Protein AF-Q9BKA7-F1 (afdb_monomer_lite)

Structure (mmCIF, N/CA/C/O backbone):
data_AF-Q9BKA7-F1
#
_entry.id   AF-Q9BKA7-F1
#
loop_
_atom_site.group_PDB
_atom_site.id
_atom_site.type_symbol
_atom_site.label_atom_id
_atom_site.label_alt_id
_atom_site.label_comp_id
_atom_site.label_asym_id
_atom_site.label_entity_id
_atom_site.label_seq_id
_atom_site.pdbx_PDB_ins_code
_atom_site.Cartn_x
_atom_site.Cartn_y
_atom_site.Cartn_z
_atom_site.occupancy
_atom_site.B_iso_or_equiv
_atom_site.auth_seq_id
_atom_site.auth_comp_id
_atom_site.auth_asym_id
_atom_site.auth_atom_id
_atom_site.pdbx_PDB_model_num
ATOM 1 N N . GLU A 1 1 ? 16.792 15.352 -14.346 1.00 55.31 1 GLU A N 1
ATOM 2 C CA . GLU A 1 1 ? 17.070 15.002 -15.760 1.00 55.31 1 GLU A CA 1
ATOM 3 C C . GLU A 1 1 ? 17.937 13.758 -15.949 1.00 55.31 1 GLU A C 1
ATOM 5 O O . GLU A 1 1 ? 17.611 12.970 -16.826 1.00 55.31 1 GLU A O 1
ATOM 10 N N . LYS A 1 2 ? 18.947 13.499 -15.100 1.00 74.31 2 LYS A N 1
ATOM 11 C CA . LYS A 1 2 ? 19.818 12.306 -15.207 1.00 74.31 2 LYS A CA 1
ATOM 12 C C . LYS A 1 2 ? 19.091 10.950 -15.267 1.00 74.31 2 LYS A C 1
ATOM 14 O O . LYS A 1 2 ? 19.563 10.051 -15.945 1.00 74.31 2 LYS A O 1
ATOM 19 N N . GLY A 1 3 ? 17.925 10.817 -14.631 1.00 75.06 3 GLY A N 1
ATOM 20 C CA . GLY A 1 3 ? 17.147 9.571 -14.654 1.00 75.06 3 GLY A CA 1
ATOM 21 C C . GLY A 1 3 ? 16.589 9.175 -16.028 1.00 75.06 3 GLY A C 1
ATOM 22 O O . GLY A 1 3 ? 16.321 8.003 -16.239 1.00 75.06 3 GLY A O 1
ATOM 23 N N . LYS A 1 4 ? 16.445 10.112 -16.981 1.00 78.31 4 LYS A N 1
ATOM 24 C CA . LYS A 1 4 ? 15.973 9.800 -18.347 1.00 78.31 4 LYS A CA 1
ATOM 25 C C . LYS A 1 4 ? 17.038 9.120 -19.217 1.00 78.31 4 LYS A C 1
ATOM 27 O O . LYS A 1 4 ? 16.697 8.608 -20.273 1.00 78.31 4 LYS A O 1
ATOM 32 N N . GLY A 1 5 ? 18.305 9.162 -18.798 1.00 86.69 5 GLY A N 1
ATOM 33 C CA . GLY A 1 5 ? 19.407 8.476 -19.477 1.00 86.69 5 GLY A CA 1
ATOM 34 C C . GLY A 1 5 ? 19.621 7.039 -19.002 1.00 86.69 5 GLY A C 1
ATOM 35 O O . GLY A 1 5 ? 20.503 6.367 -19.523 1.00 86.69 5 GLY A O 1
ATOM 36 N N . LEU A 1 6 ? 18.857 6.583 -18.004 1.00 88.75 6 LEU A N 1
ATOM 37 C CA . LEU A 1 6 ? 18.881 5.194 -17.564 1.00 88.75 6 LEU A CA 1
ATOM 38 C C . LEU A 1 6 ? 18.049 4.352 -18.525 1.00 88.75 6 LEU A C 1
ATOM 40 O O . LEU A 1 6 ? 16.919 4.721 -18.858 1.00 88.75 6 LEU A O 1
ATOM 44 N N . ASP A 1 7 ? 18.613 3.227 -18.949 1.00 92.69 7 ASP A N 1
ATOM 45 C CA . ASP A 1 7 ? 17.848 2.234 -19.684 1.00 92.69 7 ASP A CA 1
ATOM 46 C C . ASP A 1 7 ? 16.810 1.596 -18.749 1.00 92.69 7 ASP A C 1
ATOM 48 O O . ASP A 1 7 ? 17.129 1.200 -17.632 1.00 92.69 7 ASP A O 1
ATOM 52 N N . MET A 1 8 ? 15.562 1.553 -19.211 1.00 91.94 8 MET A N 1
ATOM 53 C CA . MET A 1 8 ? 14.409 0.971 -18.510 1.00 91.94 8 MET A CA 1
ATOM 54 C C . MET A 1 8 ? 13.740 -0.104 -19.383 1.00 91.94 8 MET A C 1
ATOM 56 O O . MET A 1 8 ? 12.570 -0.437 -19.178 1.00 91.94 8 MET A O 1
ATOM 60 N N . SER A 1 9 ? 14.431 -0.573 -20.429 1.00 93.25 9 SER A N 1
ATOM 61 C CA . SER A 1 9 ? 13.917 -1.531 -21.409 1.00 93.25 9 SER A CA 1
ATOM 62 C C . SER A 1 9 ? 13.459 -2.840 -20.764 1.00 93.25 9 SER A C 1
ATOM 64 O O . SER A 1 9 ? 12.429 -3.383 -21.162 1.00 93.25 9 SER A O 1
ATOM 66 N N . ASP A 1 10 ? 14.144 -3.288 -19.714 1.00 93.62 10 ASP A N 1
ATOM 67 C CA . ASP A 1 10 ? 13.807 -4.455 -18.900 1.00 93.62 10 ASP A CA 1
ATOM 68 C C . ASP A 1 10 ? 12.461 -4.288 -18.172 1.00 93.62 10 ASP A C 1
ATOM 70 O O . ASP A 1 10 ? 11.551 -5.105 -18.337 1.00 93.62 10 ASP A O 1
ATOM 74 N N . LEU A 1 11 ? 12.280 -3.180 -17.449 1.00 92.81 11 LEU A N 1
ATOM 75 C CA . LEU A 1 11 ? 11.055 -2.882 -16.703 1.00 92.81 11 LEU A CA 1
ATOM 76 C C . LEU A 1 11 ? 9.857 -2.658 -17.633 1.00 92.81 11 LEU A C 1
ATOM 78 O O . LEU A 1 11 ? 8.714 -2.944 -17.273 1.00 92.81 11 LEU A O 1
ATOM 82 N N . LEU A 1 12 ? 10.107 -2.119 -18.830 1.00 91.19 12 LEU A N 1
ATOM 83 C CA . LEU A 1 12 ? 9.085 -1.915 -19.855 1.00 91.19 12 LEU A CA 1
ATOM 84 C C . LEU A 1 12 ? 8.743 -3.206 -20.610 1.00 91.19 12 LEU A C 1
ATOM 86 O O . LEU A 1 12 ? 7.614 -3.338 -21.084 1.00 91.19 12 LEU A O 1
ATOM 90 N N . ALA A 1 13 ? 9.677 -4.149 -20.733 1.00 95.00 13 ALA A N 1
ATOM 91 C CA . ALA A 1 13 ? 9.421 -5.449 -21.343 1.00 95.00 13 ALA A CA 1
ATOM 92 C C . ALA A 1 13 ? 8.585 -6.354 -20.423 1.00 95.00 13 ALA A C 1
ATOM 94 O O . ALA A 1 13 ? 7.743 -7.118 -20.914 1.00 95.00 13 ALA A O 1
ATOM 95 N N . ASP A 1 14 ? 8.745 -6.220 -19.104 1.00 97.19 14 ASP A N 1
ATOM 96 C CA . ASP A 1 14 ? 8.033 -7.034 -18.120 1.00 97.19 14 ASP A CA 1
ATOM 97 C C . ASP A 1 14 ? 6.494 -6.846 -18.224 1.00 97.19 14 ASP A C 1
ATOM 99 O O . ASP A 1 14 ? 5.957 -5.740 -18.056 1.00 97.19 14 ASP A O 1
ATOM 103 N N . PRO A 1 15 ? 5.732 -7.910 -18.545 1.00 95.56 15 PRO A N 1
ATOM 104 C CA . PRO A 1 15 ? 4.278 -7.833 -18.671 1.00 95.56 15 PRO A CA 1
ATOM 105 C C . PRO A 1 15 ? 3.562 -7.585 -17.331 1.00 95.56 15 PRO A C 1
ATOM 107 O O . PRO A 1 15 ? 2.517 -6.930 -17.320 1.00 95.56 15 PRO A O 1
ATOM 110 N N . ILE A 1 16 ? 4.114 -8.057 -16.210 1.00 96.25 16 ILE A N 1
ATOM 111 C CA . ILE A 1 16 ? 3.551 -7.893 -14.865 1.00 96.25 16 ILE A CA 1
ATOM 112 C C . ILE A 1 16 ? 3.682 -6.435 -14.430 1.00 96.25 16 ILE A C 1
ATOM 114 O O . ILE A 1 16 ? 2.703 -5.839 -13.976 1.00 96.25 16 ILE A O 1
ATOM 118 N N . LEU A 1 17 ? 4.851 -5.821 -14.629 1.00 95.88 17 LEU A N 1
ATOM 119 C CA . LEU A 1 17 ? 5.058 -4.407 -14.296 1.00 95.88 17 LEU A CA 1
ATOM 120 C C . LEU A 1 17 ? 4.206 -3.487 -15.168 1.00 95.88 17 LEU A C 1
ATOM 122 O O . LEU A 1 17 ? 3.616 -2.528 -14.669 1.00 95.88 17 LEU A O 1
ATOM 126 N N . ARG A 1 18 ? 4.059 -3.798 -16.460 1.00 94.88 18 ARG A N 1
ATOM 127 C CA . ARG A 1 18 ? 3.145 -3.056 -17.339 1.00 94.88 18 ARG A CA 1
ATOM 128 C C . ARG A 1 18 ? 1.693 -3.149 -16.879 1.00 94.88 18 ARG A C 1
ATOM 130 O O . ARG A 1 18 ? 0.995 -2.134 -16.884 1.00 94.88 18 ARG A O 1
ATOM 137 N N . PHE A 1 19 ? 1.243 -4.333 -16.462 1.00 96.75 19 PHE A N 1
ATOM 138 C CA . PHE A 1 19 ? -0.091 -4.522 -15.892 1.00 96.75 19 PHE A CA 1
ATOM 139 C C . PHE A 1 19 ? -0.265 -3.712 -14.602 1.00 96.75 19 PHE A C 1
ATOM 141 O O . PHE A 1 19 ? -1.206 -2.922 -14.489 1.00 96.75 19 PHE A O 1
ATOM 148 N N . GLN A 1 20 ? 0.671 -3.853 -13.663 1.00 96.88 20 GLN A N 1
ATOM 149 C CA . GLN A 1 20 ? 0.654 -3.145 -12.387 1.00 96.88 20 GLN A CA 1
ATOM 150 C C . GLN A 1 20 ? 0.638 -1.628 -12.598 1.00 96.88 20 GLN A C 1
ATOM 152 O O . GLN A 1 20 ? -0.198 -0.951 -12.007 1.00 96.88 20 GLN A O 1
ATOM 157 N N . LYS A 1 21 ? 1.474 -1.098 -13.498 1.00 95.50 21 LYS A N 1
ATOM 158 C CA . LYS A 1 21 ? 1.521 0.329 -13.838 1.00 95.50 21 LYS A CA 1
ATOM 159 C C . LYS A 1 21 ? 0.219 0.821 -14.471 1.00 95.50 21 LYS A C 1
ATOM 161 O O . LYS A 1 21 ? -0.235 1.913 -14.140 1.00 95.50 21 LYS A O 1
ATOM 166 N N . LYS A 1 22 ? -0.401 0.026 -15.352 1.00 96.25 22 LYS A N 1
ATOM 167 C CA . LYS A 1 22 ? -1.667 0.375 -16.019 1.00 96.25 22 LYS A CA 1
ATOM 168 C C . LYS A 1 22 ? -2.840 0.471 -15.040 1.00 96.25 22 LYS A C 1
ATOM 170 O O . LYS A 1 22 ? -3.659 1.374 -15.170 1.00 96.25 22 LYS A O 1
ATOM 175 N N . TYR A 1 23 ? -2.919 -0.439 -14.069 1.00 97.50 23 TYR A N 1
ATOM 176 C CA . TYR A 1 23 ? -4.044 -0.526 -13.128 1.00 97.50 23 TYR A CA 1
ATOM 177 C C . TYR A 1 23 ? -3.712 -0.035 -11.716 1.00 97.50 23 TYR A C 1
ATOM 179 O O . TYR A 1 23 ? -4.510 -0.223 -10.799 1.00 97.50 23 TYR A O 1
ATOM 187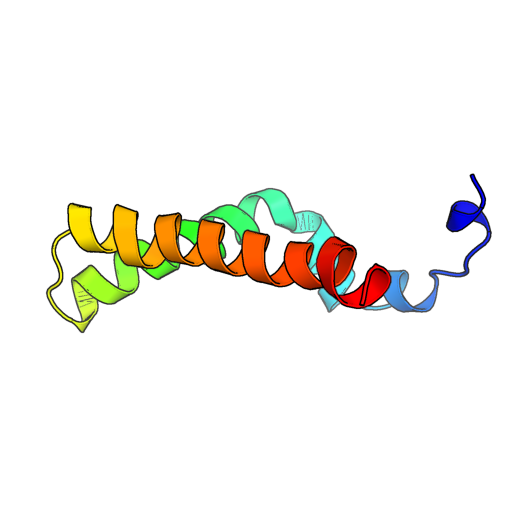 N N . TYR A 1 24 ? -2.562 0.615 -11.528 1.00 96.44 24 TYR A N 1
ATOM 188 C CA . TYR A 1 24 ? -2.047 1.007 -10.216 1.00 96.44 24 TYR A CA 1
ATOM 189 C C . TYR A 1 24 ? -3.067 1.778 -9.374 1.00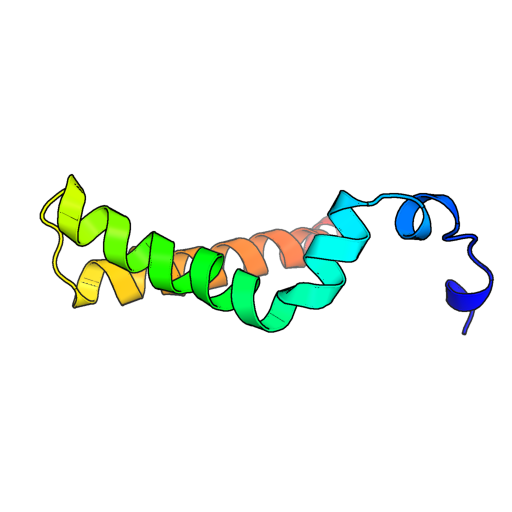 96.44 24 TYR A C 1
ATOM 191 O O . TYR A 1 24 ? -3.268 1.458 -8.207 1.00 96.44 24 TYR A O 1
ATOM 199 N N . LEU A 1 25 ? -3.756 2.749 -9.980 1.00 96.12 25 LEU A N 1
ATOM 200 C CA . LEU A 1 25 ? -4.732 3.591 -9.281 1.00 96.12 25 LEU A CA 1
ATOM 201 C C . LEU A 1 25 ? -5.934 2.809 -8.733 1.00 96.12 25 LEU A C 1
ATOM 203 O O . LEU A 1 25 ? -6.576 3.271 -7.798 1.00 96.12 25 LEU A O 1
ATOM 207 N N . ILE A 1 26 ? -6.222 1.632 -9.289 1.00 96.75 26 ILE A N 1
ATOM 208 C CA . ILE A 1 26 ? -7.295 0.744 -8.830 1.00 96.75 26 ILE A CA 1
ATOM 209 C C . ILE A 1 26 ? -6.731 -0.292 -7.853 1.00 96.75 26 ILE A C 1
ATOM 211 O O . ILE A 1 26 ? -7.269 -0.486 -6.765 1.00 96.75 26 ILE A O 1
ATOM 215 N N . LEU A 1 27 ? -5.619 -0.938 -8.215 1.00 96.56 27 LEU A N 1
ATOM 216 C CA . LEU A 1 27 ? -5.003 -1.995 -7.411 1.00 96.56 27 LEU A CA 1
ATOM 217 C C . LEU A 1 27 ? -4.491 -1.477 -6.065 1.00 96.56 27 LEU A C 1
ATOM 219 O O . LEU A 1 27 ? -4.626 -2.173 -5.062 1.00 96.56 27 LEU A O 1
ATOM 223 N N . MET A 1 28 ? -3.932 -0.265 -6.024 1.00 96.31 28 MET A N 1
ATOM 224 C CA . MET A 1 28 ? -3.366 0.313 -4.807 1.00 96.31 28 MET A CA 1
ATOM 225 C C . MET A 1 28 ? -4.410 0.463 -3.693 1.00 96.31 28 MET A C 1
ATOM 227 O O . MET A 1 28 ? -4.205 -0.140 -2.640 1.00 96.31 28 MET A O 1
ATOM 231 N N . PRO A 1 29 ? -5.534 1.186 -3.864 1.00 96.31 29 PRO A N 1
ATOM 232 C CA . PRO A 1 29 ? -6.496 1.338 -2.778 1.00 96.31 29 PRO A CA 1
ATOM 233 C C . PRO A 1 29 ? -7.161 0.013 -2.388 1.00 96.31 29 PRO A C 1
ATOM 235 O O . PRO A 1 29 ? -7.404 -0.223 -1.201 1.00 96.31 29 PRO A O 1
ATOM 238 N N . LEU A 1 30 ? -7.387 -0.882 -3.357 1.00 97.31 30 LEU A N 1
ATOM 239 C CA . LEU A 1 30 ? -7.932 -2.213 -3.095 1.00 97.31 30 LEU A CA 1
ATOM 240 C C . LEU A 1 30 ? -6.997 -3.051 -2.218 1.00 97.31 30 LEU A C 1
ATOM 242 O O . LEU A 1 30 ? -7.428 -3.590 -1.203 1.00 97.31 30 LEU A O 1
ATOM 246 N N . ALA A 1 31 ? -5.717 -3.139 -2.572 1.00 96.00 31 ALA A N 1
ATOM 247 C CA . ALA A 1 31 ? -4.752 -3.955 -1.842 1.00 96.00 31 ALA A CA 1
ATOM 248 C C . ALA A 1 31 ? -4.255 -3.287 -0.549 1.00 96.00 31 ALA A C 1
ATOM 250 O O . ALA A 1 31 ? -3.935 -3.977 0.413 1.00 96.00 31 ALA A O 1
ATOM 251 N N . CYS A 1 32 ? -4.168 -1.954 -0.509 1.00 96.12 32 CYS A N 1
ATOM 252 C CA . CYS A 1 32 ? -3.564 -1.229 0.609 1.00 96.12 32 CYS A CA 1
ATOM 253 C C . CYS A 1 32 ? -4.564 -0.864 1.715 1.00 96.12 32 CYS A C 1
ATOM 255 O O . CYS A 1 32 ? -4.180 -0.860 2.887 1.00 96.12 32 CYS A O 1
ATOM 257 N N . PHE A 1 33 ? -5.829 -0.591 1.365 1.00 94.75 33 PHE A N 1
ATOM 258 C CA . PHE A 1 33 ? -6.846 -0.140 2.322 1.00 94.75 33 PHE A CA 1
ATOM 259 C C . PHE A 1 33 ? -8.037 -1.090 2.423 1.00 94.75 33 PHE A C 1
ATOM 261 O O . PHE A 1 33 ? -8.396 -1.485 3.530 1.00 94.75 33 PHE A O 1
ATOM 268 N N . VAL A 1 34 ? -8.628 -1.505 1.298 1.00 96.50 34 VAL A N 1
ATOM 269 C CA . VAL A 1 34 ? -9.844 -2.339 1.322 1.00 96.50 34 VAL A CA 1
ATOM 270 C C . VAL A 1 34 ? -9.534 -3.734 1.852 1.00 96.50 34 VAL A C 1
ATOM 272 O O . VAL A 1 34 ? -10.126 -4.166 2.836 1.00 96.50 34 VAL A O 1
ATOM 275 N N . MET A 1 35 ? -8.569 -4.422 1.246 1.00 96.50 35 MET A N 1
ATOM 276 C CA . MET A 1 35 ? -8.201 -5.782 1.623 1.00 96.50 35 MET A CA 1
ATOM 277 C C . MET A 1 35 ? -7.734 -5.870 3.090 1.00 96.50 35 MET A C 1
ATOM 279 O O . MET A 1 35 ? -8.278 -6.706 3.811 1.00 96.50 35 MET A O 1
ATOM 283 N N . PRO A 1 36 ? -6.851 -4.985 3.602 1.00 95.56 36 PRO A N 1
ATOM 284 C CA . PRO A 1 36 ? -6.433 -5.026 5.004 1.00 95.56 36 PRO A CA 1
ATOM 285 C C . PRO A 1 36 ? -7.526 -4.627 5.999 1.00 95.56 36 PRO A C 1
ATOM 287 O O . PRO A 1 36 ? -7.395 -4.947 7.172 1.00 95.56 36 PRO A O 1
ATOM 290 N N . THR A 1 37 ? -8.597 -3.959 5.557 1.00 96.44 37 THR A N 1
ATOM 291 C CA . THR A 1 37 ? -9.759 -3.654 6.410 1.00 96.44 3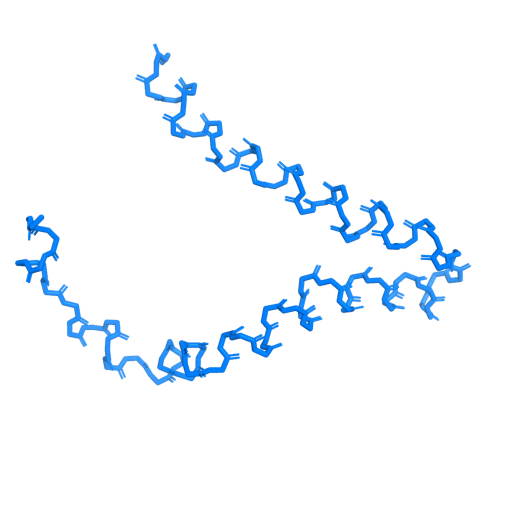7 THR A CA 1
ATOM 292 C C . THR A 1 37 ? -10.752 -4.816 6.431 1.00 96.44 37 THR A C 1
ATOM 294 O O . THR A 1 37 ? -11.235 -5.205 7.486 1.00 96.44 37 THR A O 1
ATOM 297 N N . VAL A 1 38 ? -11.054 -5.400 5.269 1.00 97.25 38 VAL A N 1
ATOM 298 C CA . VAL A 1 38 ? -12.061 -6.463 5.117 1.00 97.25 38 VAL A CA 1
ATOM 299 C C . VAL A 1 38 ? -11.575 -7.775 5.734 1.00 97.25 38 VAL A C 1
ATOM 301 O O . VAL A 1 38 ? -12.322 -8.437 6.447 1.00 97.25 38 VAL A O 1
ATOM 304 N N . ILE A 1 39 ? -10.317 -8.150 5.500 1.00 96.62 39 ILE A N 1
ATOM 305 C CA . ILE A 1 39 ? -9.764 -9.435 5.945 1.00 96.62 39 ILE A CA 1
ATOM 306 C C . ILE A 1 39 ? -9.913 -9.635 7.475 1.00 96.62 39 ILE A C 1
ATOM 308 O O . ILE A 1 39 ? -10.542 -10.619 7.867 1.00 96.62 39 ILE A O 1
ATOM 312 N N . PRO A 1 40 ? -9.461 -8.712 8.350 1.00 95.31 40 PRO A N 1
ATOM 313 C CA . PRO A 1 40 ? -9.645 -8.830 9.802 1.00 95.31 40 PRO A CA 1
ATOM 314 C C . PRO A 1 40 ? -11.109 -8.952 10.238 1.00 95.31 40 PRO A C 1
ATOM 316 O O . PRO A 1 40 ? -11.427 -9.737 11.129 1.00 95.31 40 PRO A O 1
ATOM 319 N N . VAL A 1 41 ? -12.012 -8.216 9.587 1.00 97.06 41 VAL A N 1
ATOM 320 C CA . VAL A 1 41 ? -13.437 -8.222 9.942 1.00 97.06 41 VAL A CA 1
ATOM 321 C C . VAL A 1 41 ? -14.065 -9.590 9.674 1.00 97.06 41 VAL A C 1
ATOM 323 O O . VAL A 1 41 ? -14.722 -10.147 10.548 1.00 97.06 41 VAL A O 1
ATOM 326 N N . TYR A 1 42 ? -13.847 -10.162 8.486 1.00 96.00 42 TYR A N 1
ATOM 327 C CA . TYR A 1 42 ? -14.532 -11.398 8.086 1.00 96.00 42 TYR A CA 1
ATOM 328 C C . TYR A 1 42 ? -13.880 -12.673 8.620 1.00 96.00 42 TYR A C 1
ATOM 330 O O . TYR A 1 42 ? -14.580 -13.649 8.873 1.00 96.00 42 TYR A O 1
ATOM 338 N N . PHE A 1 43 ? -12.557 -12.687 8.783 1.00 96.44 43 PHE A N 1
ATOM 339 C CA . PHE A 1 43 ? -11.831 -13.904 9.159 1.00 96.44 43 PHE A CA 1
ATOM 340 C C . PHE A 1 43 ? -11.419 -13.939 10.642 1.00 96.44 43 PHE A C 1
ATOM 342 O O . PHE A 1 43 ? -11.204 -15.028 11.165 1.00 96.44 43 PHE A O 1
ATOM 349 N N . TRP A 1 44 ? -11.339 -12.789 11.331 1.00 92.25 44 TRP A N 1
ATOM 350 C CA . TRP A 1 44 ? -10.994 -12.705 12.763 1.00 92.25 44 TRP A CA 1
ATOM 351 C C . TRP A 1 44 ? -12.115 -12.112 13.630 1.00 92.25 44 TRP A C 1
ATOM 353 O O . TRP A 1 44 ? -11.965 -12.051 14.847 1.00 92.25 44 TRP A O 1
ATOM 363 N N . GLY A 1 45 ? -13.240 -11.693 13.038 1.00 94.00 45 GLY A N 1
ATOM 364 C CA . GLY A 1 45 ? -14.351 -11.085 13.779 1.00 94.00 45 GLY A CA 1
ATOM 365 C C . GLY A 1 45 ? -14.017 -9.711 14.370 1.00 94.00 45 GLY A C 1
ATOM 366 O O . GLY A 1 45 ? -14.629 -9.305 15.356 1.00 94.00 45 GLY A O 1
ATOM 367 N N . GLU A 1 46 ? -13.035 -9.008 13.800 1.00 95.50 46 GLU A N 1
ATOM 368 C CA . GLU A 1 46 ? -12.602 -7.691 14.273 1.00 95.50 46 GLU A CA 1
ATOM 369 C C . GLU A 1 46 ? -13.646 -6.602 13.965 1.00 95.50 46 GLU A C 1
ATOM 371 O O . GLU A 1 46 ? -14.427 -6.698 13.015 1.00 95.50 46 GLU A O 1
ATOM 376 N N . THR A 1 47 ? -13.642 -5.517 14.743 1.00 96.50 47 THR A N 1
ATOM 377 C CA . THR A 1 47 ? -14.516 -4.369 14.463 1.00 96.50 47 THR A CA 1
ATOM 378 C C . THR A 1 47 ? -14.041 -3.585 13.235 1.00 96.50 47 THR A C 1
ATOM 380 O O . THR A 1 47 ? -12.843 -3.402 13.012 1.00 96.50 47 THR A O 1
ATOM 383 N N . TRP A 1 48 ? -14.983 -3.044 12.454 1.00 95.69 48 TRP A N 1
ATOM 384 C CA . TRP A 1 48 ? -14.677 -2.238 11.262 1.00 95.69 48 TRP A CA 1
ATOM 385 C C . TRP A 1 48 ? -13.760 -1.045 11.557 1.00 95.69 48 TRP A C 1
ATOM 387 O O . TRP A 1 48 ? -12.859 -0.741 10.777 1.00 95.69 48 TRP A O 1
ATOM 397 N N . THR A 1 49 ? -13.967 -0.382 12.696 1.00 96.38 49 THR A N 1
ATOM 398 C CA . THR A 1 49 ? -13.163 0.765 13.130 1.00 96.38 49 THR A CA 1
ATOM 399 C C . THR A 1 49 ? -11.727 0.361 13.439 1.00 96.38 49 THR A C 1
ATOM 401 O O . THR A 1 49 ? -10.802 0.997 12.935 1.00 96.38 49 THR A O 1
ATOM 404 N N . ASN A 1 50 ? -11.519 -0.714 14.206 1.00 95.88 50 ASN A N 1
ATOM 405 C CA . ASN A 1 50 ? -10.170 -1.182 14.523 1.00 95.88 50 ASN A CA 1
ATOM 406 C C . ASN A 1 50 ? -9.451 -1.682 13.272 1.00 95.88 50 ASN A C 1
ATOM 408 O O . ASN A 1 50 ? -8.301 -1.313 13.040 1.00 95.88 50 ASN A O 1
ATOM 412 N N . ALA A 1 51 ? -10.132 -2.466 12.435 1.00 96.38 51 ALA A N 1
ATOM 413 C CA . ALA A 1 51 ? -9.553 -2.978 11.201 1.00 96.38 51 ALA A CA 1
ATOM 414 C C . ALA A 1 51 ? -9.097 -1.837 10.273 1.00 96.38 51 ALA A C 1
ATOM 416 O O . ALA A 1 51 ? -7.979 -1.858 9.759 1.00 96.38 51 ALA A O 1
ATOM 417 N N . PHE A 1 52 ? -9.906 -0.786 10.120 1.00 96.00 52 PHE A N 1
ATOM 418 C CA . PHE A 1 52 ? -9.536 0.352 9.282 1.00 96.00 52 PHE A CA 1
ATOM 419 C C . PHE A 1 52 ? -8.389 1.185 9.879 1.00 96.00 52 PHE A C 1
ATOM 421 O O . PHE A 1 52 ? -7.388 1.446 9.208 1.00 96.00 52 PHE A O 1
ATOM 428 N N . PHE A 1 53 ? -8.490 1.600 11.145 1.00 97.06 53 PHE A N 1
ATOM 429 C CA . PHE A 1 53 ? -7.486 2.490 11.736 1.00 97.06 53 PHE A CA 1
ATOM 430 C C . PHE A 1 53 ? -6.160 1.785 12.035 1.00 97.06 53 PHE A C 1
ATOM 432 O O . PHE A 1 53 ? -5.097 2.375 11.839 1.00 97.06 53 PHE A O 1
ATOM 439 N N . VAL A 1 54 ? -6.197 0.526 12.469 1.00 95.50 54 VAL A N 1
ATOM 440 C CA . VAL A 1 54 ? -4.993 -0.215 12.860 1.00 95.50 54 VAL A CA 1
ATOM 441 C C . VAL A 1 54 ? -4.430 -1.004 11.678 1.00 95.50 54 VAL A C 1
ATOM 443 O O . VAL A 1 54 ? -3.296 -0.766 11.255 1.00 95.50 54 VAL A O 1
ATOM 446 N N . ALA A 1 55 ? -5.214 -1.921 11.104 1.00 95.38 55 ALA A N 1
ATOM 447 C CA . ALA A 1 55 ? -4.702 -2.850 10.093 1.00 95.38 55 ALA A CA 1
ATOM 448 C C . ALA A 1 55 ? -4.460 -2.189 8.722 1.00 95.38 55 ALA A C 1
ATOM 450 O O . ALA A 1 55 ? -3.541 -2.593 8.000 1.00 95.38 55 ALA A O 1
ATOM 451 N N . ALA A 1 56 ? -5.220 -1.145 8.370 1.00 96.06 56 ALA A N 1
ATOM 452 C CA . ALA A 1 56 ? -4.978 -0.367 7.156 1.00 96.06 56 ALA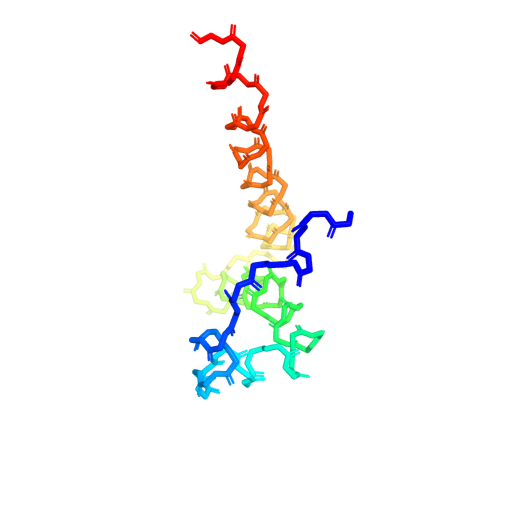 A CA 1
ATOM 453 C C . ALA A 1 56 ? -4.128 0.892 7.416 1.00 96.06 56 ALA A C 1
ATOM 455 O O . ALA A 1 56 ? -2.989 0.962 6.948 1.00 96.06 56 ALA A O 1
ATOM 456 N N . MET A 1 57 ? -4.642 1.873 8.167 1.00 97.50 57 MET A N 1
ATOM 457 C CA . MET A 1 57 ? -4.022 3.205 8.271 1.00 97.50 57 MET A CA 1
ATOM 458 C C . MET A 1 57 ? -2.702 3.213 9.048 1.00 97.50 57 MET A C 1
ATOM 460 O O . MET A 1 57 ? -1.694 3.701 8.532 1.00 97.50 57 MET A O 1
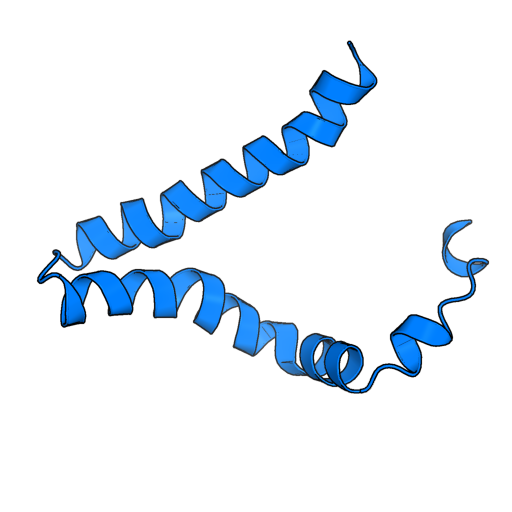ATOM 464 N N . PHE A 1 58 ? -2.677 2.666 10.267 1.00 97.50 58 PHE A N 1
ATOM 465 C CA . PHE A 1 58 ? -1.457 2.624 11.076 1.00 97.50 58 PHE A CA 1
ATOM 466 C C . PHE A 1 58 ? -0.371 1.782 10.405 1.00 97.50 58 PHE A C 1
ATOM 468 O O . PHE A 1 58 ? 0.757 2.252 10.260 1.00 97.50 58 PHE A O 1
ATOM 475 N N . ARG A 1 59 ? -0.718 0.586 9.909 1.00 97.06 59 ARG A N 1
ATOM 476 C CA . ARG A 1 59 ? 0.202 -0.257 9.128 1.00 97.06 59 ARG A CA 1
ATOM 477 C C . ARG A 1 59 ? 0.824 0.515 7.960 1.00 97.06 59 ARG A C 1
ATOM 479 O O . ARG A 1 59 ? 2.034 0.439 7.754 1.00 97.06 59 ARG A O 1
ATOM 486 N N . TYR A 1 60 ? 0.014 1.260 7.205 1.00 97.50 60 TYR A N 1
ATOM 487 C CA . TYR A 1 60 ? 0.490 2.055 6.073 1.00 97.50 60 TYR A CA 1
ATOM 488 C C . TYR A 1 60 ? 1.452 3.168 6.512 1.00 97.50 60 TYR A C 1
ATOM 490 O O . TYR A 1 60 ? 2.565 3.257 5.993 1.00 97.50 60 TYR A O 1
ATOM 498 N N . ALA A 1 61 ? 1.067 3.970 7.509 1.00 97.94 61 ALA A N 1
ATOM 499 C CA . ALA A 1 61 ? 1.904 5.047 8.031 1.00 97.94 61 ALA A CA 1
ATOM 500 C C . ALA A 1 61 ? 3.225 4.523 8.616 1.00 97.94 61 ALA A C 1
ATOM 502 O O . ALA A 1 61 ? 4.285 5.103 8.376 1.00 97.94 61 ALA A O 1
ATOM 503 N N . PHE A 1 62 ? 3.181 3.411 9.347 1.00 97.88 62 PHE A N 1
ATOM 504 C CA . PHE A 1 62 ? 4.364 2.786 9.925 1.00 97.88 62 PHE A CA 1
ATOM 505 C C . PHE A 1 62 ? 5.350 2.331 8.841 1.00 97.88 62 PHE A C 1
ATOM 507 O O . PHE A 1 62 ? 6.520 2.705 8.888 1.00 97.88 62 PHE A O 1
ATOM 514 N N . ILE A 1 63 ? 4.883 1.604 7.819 1.00 97.44 63 ILE A N 1
ATOM 515 C CA . ILE A 1 63 ? 5.746 1.129 6.722 1.00 97.44 63 ILE A CA 1
ATOM 516 C C . ILE A 1 63 ? 6.366 2.294 5.941 1.00 97.44 63 ILE A C 1
ATOM 518 O O . ILE A 1 63 ? 7.539 2.223 5.565 1.00 97.44 63 ILE A O 1
ATOM 522 N N . LEU A 1 64 ? 5.614 3.377 5.719 1.00 96.88 64 LEU A N 1
ATOM 523 C CA . LEU A 1 64 ? 6.160 4.581 5.092 1.00 96.88 64 LEU A CA 1
ATOM 524 C C . LEU A 1 64 ? 7.304 5.173 5.917 1.00 96.88 64 LEU A C 1
ATOM 526 O O . LEU A 1 64 ? 8.377 5.419 5.373 1.00 96.88 64 LEU A O 1
ATOM 530 N N . ASN A 1 65 ? 7.109 5.334 7.228 1.00 97.12 65 ASN A N 1
ATOM 531 C CA . ASN A 1 65 ? 8.150 5.859 8.111 1.00 97.12 65 ASN A CA 1
ATOM 532 C C . ASN A 1 65 ? 9.381 4.949 8.155 1.00 97.12 65 ASN A C 1
ATOM 534 O O . ASN A 1 65 ? 10.496 5.451 8.088 1.00 97.12 65 ASN A O 1
ATOM 538 N N . VAL A 1 66 ? 9.201 3.625 8.190 1.00 96.81 66 VAL A N 1
ATOM 539 C CA . VAL A 1 66 ? 10.317 2.665 8.120 1.00 96.81 66 VAL A CA 1
ATOM 540 C C . VAL A 1 66 ? 11.073 2.787 6.794 1.00 96.81 66 VAL A C 1
ATOM 542 O O . VAL A 1 66 ? 12.300 2.781 6.777 1.00 96.81 66 VAL A O 1
ATOM 545 N N . THR A 1 67 ? 10.368 2.958 5.677 1.00 95.56 67 THR A N 1
ATOM 546 C CA . THR A 1 67 ? 11.001 3.119 4.358 1.00 95.56 67 THR A CA 1
ATOM 547 C C . THR A 1 67 ? 11.764 4.444 4.268 1.00 95.56 67 THR A C 1
ATOM 549 O O . THR A 1 67 ? 12.896 4.491 3.788 1.00 95.56 67 THR A O 1
ATOM 552 N N . TRP A 1 68 ? 11.182 5.534 4.768 1.00 96.06 68 TRP A N 1
ATOM 553 C CA . TRP A 1 68 ? 11.835 6.844 4.814 1.00 96.06 68 TRP A CA 1
ATOM 554 C C . TRP A 1 68 ? 12.972 6.912 5.835 1.00 96.06 68 TRP A C 1
ATOM 556 O O . TRP A 1 68 ? 13.885 7.728 5.681 1.00 96.06 68 TRP A O 1
ATOM 566 N N . LEU A 1 69 ? 12.965 6.037 6.842 1.00 94.31 69 LEU A N 1
ATOM 567 C CA . LEU A 1 69 ? 14.077 5.879 7.772 1.00 94.31 69 LEU A CA 1
ATOM 568 C C . LEU A 1 69 ? 15.362 5.516 7.020 1.00 94.31 69 LEU A C 1
ATOM 570 O O . LEU A 1 69 ? 16.407 6.083 7.315 1.00 94.31 69 LEU A O 1
ATOM 574 N N . VAL A 1 70 ? 15.292 4.647 6.005 1.00 93.38 70 VAL A N 1
ATOM 575 C CA . VAL A 1 70 ? 16.459 4.304 5.173 1.00 93.38 70 VAL A CA 1
ATOM 576 C C . VAL A 1 70 ? 17.025 5.561 4.517 1.00 93.38 70 VAL A C 1
ATOM 578 O O . VAL A 1 70 ? 18.209 5.842 4.641 1.00 93.38 70 VAL A O 1
ATOM 581 N N . ASN A 1 71 ? 16.167 6.385 3.915 1.00 91.75 71 ASN A N 1
ATOM 582 C CA . ASN A 1 71 ? 16.594 7.618 3.252 1.00 91.75 71 ASN A CA 1
ATOM 583 C C . ASN A 1 71 ? 17.131 8.697 4.221 1.00 91.75 71 ASN A C 1
ATOM 585 O O . ASN A 1 71 ? 17.779 9.646 3.789 1.00 91.75 71 ASN A O 1
ATOM 589 N N . SER A 1 72 ? 16.851 8.590 5.524 1.00 90.56 72 SER A N 1
ATOM 590 C CA . SER A 1 72 ? 17.232 9.593 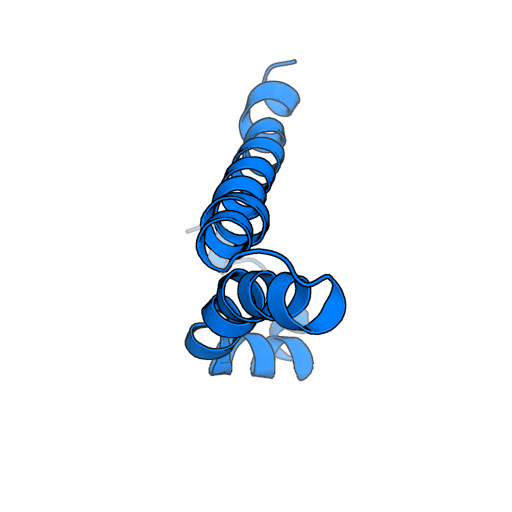6.527 1.00 90.56 72 SER A CA 1
ATOM 591 C C . SER A 1 72 ? 18.319 9.099 7.477 1.00 90.56 72 SER A C 1
ATOM 593 O O . SER A 1 72 ? 19.411 9.657 7.486 1.00 90.56 72 SER A O 1
ATOM 595 N N . ALA A 1 73 ? 18.038 8.073 8.277 1.00 89.19 73 ALA A N 1
ATOM 596 C CA . ALA A 1 73 ? 18.969 7.534 9.256 1.00 89.19 73 ALA A CA 1
ATOM 597 C C . ALA A 1 73 ? 20.127 6.788 8.588 1.00 89.19 73 ALA A C 1
ATOM 599 O O . ALA A 1 73 ? 21.266 7.071 8.929 1.00 89.19 73 ALA A O 1
ATOM 600 N N . ALA A 1 74 ? 19.863 5.918 7.604 1.00 88.75 74 ALA A N 1
ATOM 601 C CA . ALA A 1 74 ? 20.913 5.080 7.003 1.00 88.75 74 ALA A CA 1
ATOM 602 C C . ALA A 1 74 ? 21.882 5.839 6.075 1.00 88.75 74 ALA A C 1
ATOM 604 O O . ALA A 1 74 ? 22.887 5.286 5.647 1.00 88.75 74 ALA A O 1
ATOM 605 N N . HIS A 1 75 ? 21.576 7.095 5.739 1.00 83.94 75 HIS A N 1
ATOM 606 C CA . HIS A 1 75 ? 22.493 7.992 5.028 1.00 83.94 75 HIS A CA 1
ATOM 607 C C . HIS A 1 75 ? 23.133 9.049 5.944 1.00 83.94 75 HIS A C 1
ATOM 609 O O . HIS A 1 75 ? 23.982 9.811 5.484 1.00 83.94 75 HIS A O 1
ATOM 615 N N . LYS A 1 76 ? 22.712 9.140 7.215 1.00 77.81 76 LYS A N 1
ATOM 616 C CA . LYS A 1 76 ? 23.293 10.051 8.219 1.00 77.81 76 LYS A CA 1
ATOM 617 C C . LYS A 1 76 ? 24.204 9.344 9.218 1.00 77.81 76 LYS A C 1
ATOM 619 O O . LYS A 1 76 ? 25.109 9.990 9.738 1.00 77.81 76 LYS A O 1
ATOM 624 N N . TRP A 1 77 ? 23.921 8.082 9.504 1.00 60.03 77 TRP A N 1
ATOM 625 C CA . TRP A 1 77 ? 24.701 7.183 10.347 1.00 60.03 77 TRP A CA 1
ATOM 626 C C . TRP A 1 77 ? 25.297 6.089 9.473 1.00 60.03 77 TRP A C 1
ATOM 628 O O . TRP A 1 77 ? 26.447 5.696 9.760 1.00 60.03 77 TRP A O 1
#

Secondary structure (DSSP, 8-state):
-GGGGS--HHHHH-HHHHHHHHHHHHHHHIIIIIHHHHHHHHHH---HHHIIIIIIIIHHHHHHHHHHHHHHTTTT-

Foldseek 3Di:
DVVVPDDCVVCVVDPVSVVCVVCVVPVVCCVQQVCQQVCCCPPVVDDSVCSRVPRRVVVVVVVVVVVVCCVPVVVVD

InterPro domains:
  IPR015876 Acyl-CoA desaturase [PR00075] (24-42)
  IPR015876 Acyl-CoA desaturase [PR00075] (57-77)
  IPR015876 Acyl-CoA desaturase [PTHR11351] (1-77)

Sequence (77 aa):
EKGKGLDMSDLLADPILRFQKKYYLILMPLACFVMPTVIPVYFWGETWTNAFFVAAMFRYAFILNVTWLVNSAAHKW

Radius of gyration: 17.48 Å; chains: 1; bounding box: 39×29×36 Å

Organism: Helicoverpa zea (NCBI:txid7113)

pLDDT: mean 93.19, std 7.62, range [55.31, 97.94]